Protein AF-A0A445B3Q9-F1 (afdb_monomer_lite)

Sequence (113 aa):
MENNSWEQTLQDGKLYRHLNSLIVAHLRDSNLTQAASAVASATMTPLNVEAPPNKLLELVAKGLAVEKDDVFKGTLSSPFCDLGAPVLPTHPGATIIDFRQFFSADTYSFLPI

Foldseek 3Di:
DPVPPVVVVVVVVVVVLVLLLQVLLQCVVVVVLVVSVVSCVVVVNDSPRPDHNCVNVVVVVVVVVVVVVVVVVDDDDDDPPPDPDDDDDDDPPDDPPDPVVVVPPPDDDDDDD

Secondary structure (DSSP, 8-state):
--TTHHHHHHHHHHHHHHHHHHHHHHHHHTT-HHHHHHHHHHHT--SS--S-TTHHHHHHHHHHHHHHHHHHS------------------TT-----GGGGGS---------

InterPro domains:
  IPR044633 Cleavage stimulation factor subunit 1-like [PTHR44133] (1-76)

pLDDT: mean 75.15, std 22.69, range [33.72, 97.81]

Structure (mmCIF, N/CA/C/O backbone):
data_AF-A0A445B3Q9-F1
#
_entry.id   AF-A0A445B3Q9-F1
#
loop_
_atom_site.group_PDB
_atom_site.id
_atom_site.type_symbol
_atom_site.label_atom_id
_atom_site.label_alt_id
_atom_site.label_comp_id
_atom_site.label_asym_id
_atom_site.label_entity_id
_atom_site.label_seq_id
_atom_site.pdbx_PDB_ins_code
_atom_site.Cartn_x
_atom_site.Cartn_y
_atom_site.Cartn_z
_atom_site.occupancy
_atom_site.B_iso_or_equiv
_atom_site.auth_seq_id
_atom_site.auth_comp_id
_atom_site.auth_asym_id
_atom_site.auth_atom_id
_atom_site.pdbx_PDB_model_num
ATOM 1 N N . MET A 1 1 ? 25.137 -9.012 -21.208 1.00 52.72 1 MET A N 1
ATOM 2 C CA . MET A 1 1 ? 24.453 -9.530 -20.003 1.00 52.72 1 MET A CA 1
ATOM 3 C C . MET A 1 1 ? 23.422 -8.478 -19.613 1.00 52.72 1 MET A C 1
ATOM 5 O O . MET A 1 1 ? 23.695 -7.659 -18.756 1.00 52.72 1 MET A O 1
ATOM 9 N N . GLU A 1 2 ? 22.309 -8.406 -20.351 1.00 60.66 2 GLU A N 1
ATOM 10 C CA . GLU A 1 2 ? 21.358 -7.271 -20.291 1.00 60.66 2 GLU A CA 1
ATOM 11 C C . GLU A 1 2 ? 19.904 -7.713 -20.023 1.00 60.66 2 GLU A C 1
ATOM 13 O O . GLU A 1 2 ? 19.118 -6.929 -19.501 1.00 60.66 2 GLU A O 1
ATOM 18 N N . ASN A 1 3 ? 19.588 -9.001 -20.231 1.00 61.03 3 ASN A N 1
ATOM 19 C CA . ASN A 1 3 ? 18.298 -9.658 -19.932 1.00 61.03 3 ASN A CA 1
ATOM 20 C C . ASN A 1 3 ? 17.979 -9.816 -18.427 1.00 61.03 3 ASN A C 1
ATOM 22 O O . ASN A 1 3 ? 17.228 -10.707 -18.049 1.00 61.03 3 ASN A O 1
ATOM 26 N N . ASN A 1 4 ? 18.615 -9.037 -17.552 1.00 76.88 4 ASN A N 1
ATOM 27 C CA . ASN A 1 4 ? 18.329 -9.064 -16.113 1.00 76.88 4 ASN A CA 1
ATOM 28 C C . ASN A 1 4 ? 17.834 -7.704 -15.593 1.00 76.88 4 ASN A C 1
ATOM 30 O O . ASN A 1 4 ? 17.222 -7.642 -14.532 1.00 76.88 4 ASN A O 1
ATOM 34 N N . SER A 1 5 ? 18.108 -6.606 -16.310 1.00 86.06 5 SER A N 1
ATOM 35 C CA . SER A 1 5 ? 17.816 -5.244 -15.837 1.00 86.06 5 SER A CA 1
ATOM 36 C C . SER A 1 5 ? 16.324 -4.906 -15.928 1.00 86.06 5 SER A C 1
ATOM 38 O O . SER A 1 5 ? 15.727 -4.360 -14.995 1.00 86.06 5 SER A O 1
ATOM 40 N N . TRP A 1 6 ? 15.690 -5.273 -17.044 1.00 86.62 6 TRP A N 1
ATOM 41 C CA . TRP A 1 6 ? 14.275 -4.986 -17.287 1.00 86.62 6 TRP A CA 1
ATOM 42 C C . TRP A 1 6 ? 13.362 -5.892 -16.471 1.00 86.62 6 TRP A C 1
ATOM 44 O O . TRP A 1 6 ? 12.356 -5.442 -15.926 1.00 86.62 6 TRP A O 1
ATOM 54 N N . GLU A 1 7 ? 13.748 -7.154 -16.325 1.00 91.44 7 GLU A N 1
ATOM 55 C CA . GLU A 1 7 ? 13.089 -8.134 -15.478 1.00 91.44 7 GLU A CA 1
ATOM 56 C C . GLU A 1 7 ? 13.109 -7.672 -14.023 1.00 91.44 7 GLU A C 1
ATOM 58 O O . GLU A 1 7 ? 12.059 -7.670 -13.382 1.00 91.44 7 GLU A O 1
ATOM 63 N N . GLN A 1 8 ? 14.259 -7.206 -13.523 1.00 92.00 8 GLN A N 1
ATOM 64 C CA . GLN A 1 8 ? 14.363 -6.640 -12.179 1.00 92.00 8 GLN A CA 1
ATOM 65 C C . GLN A 1 8 ? 13.465 -5.409 -12.021 1.00 92.00 8 GLN A C 1
ATOM 67 O O . GLN A 1 8 ? 12.656 -5.359 -11.099 1.00 92.00 8 GLN A O 1
ATOM 72 N N . THR A 1 9 ? 13.518 -4.473 -12.974 1.00 94.12 9 THR A N 1
ATOM 73 C CA . THR A 1 9 ? 12.669 -3.269 -12.969 1.00 94.12 9 THR A CA 1
ATOM 74 C C . THR A 1 9 ? 11.178 -3.629 -12.919 1.00 94.12 9 THR A C 1
ATOM 76 O O . THR A 1 9 ? 10.388 -2.990 -12.221 1.00 94.12 9 THR A O 1
ATOM 79 N N . LEU A 1 10 ? 10.769 -4.686 -13.628 1.00 93.81 10 LEU A N 1
ATOM 80 C CA . LEU A 1 10 ? 9.397 -5.183 -13.602 1.00 93.81 10 LEU A CA 1
ATOM 81 C C . LEU A 1 10 ? 9.026 -5.790 -12.243 1.00 93.81 10 LEU A C 1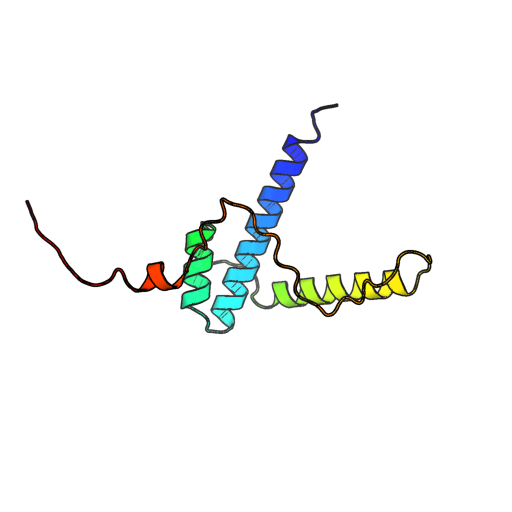
ATOM 83 O O . LEU A 1 10 ? 7.909 -5.569 -11.768 1.00 93.81 10 LEU A O 1
ATOM 87 N N . GLN A 1 11 ? 9.919 -6.568 -11.630 1.00 95.88 11 GLN A N 1
ATOM 88 C CA . GLN A 1 11 ? 9.675 -7.128 -10.298 1.00 95.88 11 GLN A CA 1
ATOM 89 C C . GLN A 1 11 ? 9.584 -6.029 -9.241 1.00 95.88 11 GLN A C 1
ATOM 91 O O . GLN A 1 11 ? 8.656 -6.048 -8.433 1.00 95.88 11 GLN A O 1
ATOM 96 N N . ASP A 1 12 ? 10.452 -5.024 -9.313 1.00 95.19 12 ASP A N 1
ATOM 97 C CA . ASP A 1 12 ? 10.421 -3.871 -8.416 1.00 95.19 12 ASP A CA 1
ATOM 98 C C . ASP A 1 12 ? 9.115 -3.089 -8.589 1.00 95.19 12 ASP A C 1
ATOM 100 O O . ASP A 1 12 ? 8.422 -2.796 -7.617 1.00 95.19 12 ASP A O 1
ATOM 104 N N . GLY A 1 13 ? 8.688 -2.842 -9.831 1.00 95.56 13 GLY A N 1
ATOM 105 C CA . GLY A 1 13 ? 7.405 -2.197 -10.112 1.00 95.56 13 GLY A CA 1
ATOM 106 C C . GLY A 1 13 ? 6.203 -2.962 -9.539 1.00 95.56 13 GLY A C 1
ATOM 107 O O . GLY A 1 13 ? 5.268 -2.354 -9.006 1.00 95.56 13 GLY A O 1
ATOM 108 N N . LYS A 1 14 ? 6.224 -4.300 -9.600 1.00 95.94 14 LYS A N 1
ATOM 109 C CA . LYS A 1 14 ? 5.200 -5.151 -8.969 1.00 95.94 14 LYS A CA 1
ATOM 110 C C . LYS A 1 14 ? 5.249 -5.051 -7.448 1.00 95.94 14 LYS A C 1
ATOM 112 O O . LYS A 1 14 ? 4.196 -4.920 -6.822 1.00 95.94 14 LYS A O 1
ATOM 117 N N . LEU A 1 15 ? 6.449 -5.084 -6.872 1.00 95.94 15 LEU A N 1
ATOM 118 C CA . LEU A 1 15 ? 6.663 -4.963 -5.436 1.00 95.94 15 LEU A CA 1
ATOM 119 C C . LEU A 1 15 ? 6.132 -3.625 -4.918 1.00 95.94 15 LEU A C 1
ATOM 121 O O . LEU A 1 15 ? 5.325 -3.617 -3.992 1.00 95.94 15 LEU A O 1
ATOM 125 N N . TYR A 1 16 ? 6.496 -2.509 -5.551 1.00 96.19 16 TYR A N 1
ATOM 126 C CA . TYR A 1 16 ? 6.026 -1.183 -5.150 1.00 96.19 16 TYR A CA 1
ATOM 127 C C . TYR A 1 16 ? 4.507 -1.059 -5.232 1.00 96.19 16 TYR A C 1
ATOM 129 O O . TYR A 1 16 ? 3.882 -0.550 -4.305 1.00 96.19 16 TYR A O 1
ATOM 137 N N . ARG A 1 17 ? 3.878 -1.586 -6.288 1.00 96.06 17 ARG A N 1
ATOM 138 C CA . ARG A 1 17 ? 2.411 -1.588 -6.396 1.00 96.06 17 ARG A CA 1
ATOM 139 C C . ARG A 1 17 ? 1.753 -2.396 -5.274 1.00 96.06 17 ARG A C 1
ATOM 141 O O . ARG A 1 17 ? 0.725 -1.982 -4.732 1.00 96.06 17 ARG A O 1
ATOM 148 N N . HIS A 1 18 ? 2.344 -3.533 -4.910 1.00 96.38 18 HIS A N 1
ATOM 149 C CA . HIS A 1 18 ? 1.856 -4.354 -3.808 1.00 96.38 18 HIS A CA 1
ATOM 150 C C . HIS A 1 18 ? 2.021 -3.646 -2.456 1.00 96.38 18 HIS A C 1
ATOM 152 O O . HIS A 1 18 ? 1.066 -3.571 -1.686 1.00 96.38 18 HIS A O 1
ATOM 158 N N . LEU A 1 19 ? 3.189 -3.050 -2.201 1.00 96.81 19 LEU A N 1
ATOM 159 C CA . LEU A 1 19 ? 3.455 -2.258 -0.999 1.00 96.81 19 LEU A CA 1
ATOM 160 C C . LEU A 1 19 ? 2.497 -1.070 -0.874 1.00 96.81 19 LEU A C 1
ATOM 162 O O . LEU A 1 19 ? 1.903 -0.884 0.183 1.00 96.81 19 LEU A O 1
ATOM 166 N N . ASN A 1 20 ? 2.263 -0.322 -1.953 1.00 97.81 20 ASN A N 1
ATOM 167 C CA . ASN A 1 20 ? 1.319 0.798 -1.949 1.00 97.81 20 ASN A CA 1
ATOM 168 C C . ASN A 1 20 ? -0.107 0.338 -1.615 1.00 97.81 20 ASN A C 1
ATOM 170 O O . ASN A 1 20 ? -0.802 0.998 -0.846 1.00 97.81 20 ASN A O 1
ATOM 174 N N . SER A 1 21 ? -0.518 -0.835 -2.106 1.00 97.75 21 SER A N 1
ATOM 175 C CA . SER A 1 21 ? -1.815 -1.426 -1.752 1.00 97.75 21 SER A CA 1
ATOM 176 C C . SER A 1 21 ? -1.904 -1.769 -0.261 1.00 97.75 21 SER A C 1
ATOM 178 O O . SER A 1 21 ? -2.926 -1.518 0.371 1.00 97.75 21 SER A O 1
ATOM 180 N N . LEU A 1 22 ? -0.826 -2.297 0.323 1.00 97.81 22 LEU A N 1
ATOM 181 C CA . LEU A 1 22 ? -0.750 -2.595 1.755 1.00 97.81 22 LEU A CA 1
ATOM 182 C C . LEU A 1 22 ? -0.777 -1.321 2.614 1.00 97.81 22 LEU A C 1
ATOM 184 O O . LEU A 1 22 ? -1.464 -1.290 3.632 1.00 97.81 22 LEU A O 1
ATOM 188 N N . ILE A 1 23 ? -0.081 -0.261 2.189 1.00 97.75 23 ILE A N 1
ATOM 189 C CA . ILE A 1 23 ? -0.077 1.044 2.867 1.00 97.75 23 ILE A CA 1
ATOM 190 C C . ILE A 1 23 ? -1.480 1.656 2.854 1.00 97.75 23 ILE A C 1
ATOM 192 O O . ILE A 1 23 ? -1.986 2.046 3.904 1.00 97.75 23 ILE A O 1
ATOM 196 N N . VAL A 1 24 ? -2.140 1.703 1.693 1.00 97.75 24 VAL A N 1
ATOM 197 C CA . VAL A 1 24 ? -3.500 2.254 1.574 1.00 97.75 24 VAL A CA 1
ATOM 198 C C . VAL A 1 24 ? -4.494 1.455 2.423 1.00 97.75 24 VAL A C 1
ATOM 200 O O . VAL A 1 24 ? -5.303 2.056 3.131 1.00 97.75 24 VAL A O 1
ATOM 203 N N . ALA A 1 25 ? -4.414 0.118 2.411 1.00 97.12 25 ALA A N 1
ATOM 204 C CA . ALA A 1 25 ? -5.269 -0.736 3.236 1.00 97.12 25 ALA A CA 1
ATOM 205 C C . ALA A 1 25 ? -5.085 -0.463 4.735 1.00 97.12 25 ALA A C 1
ATOM 207 O O . ALA A 1 25 ? -6.078 -0.319 5.448 1.00 97.12 25 ALA A O 1
ATOM 208 N N . HIS A 1 26 ? -3.835 -0.348 5.194 1.00 97.31 26 HIS A N 1
ATOM 209 C CA . HIS A 1 26 ? -3.513 -0.063 6.590 1.00 97.31 26 HIS A CA 1
ATOM 210 C C . HIS A 1 26 ? -4.044 1.309 7.034 1.00 97.31 26 HIS A C 1
ATOM 212 O O . HIS A 1 26 ? -4.750 1.407 8.035 1.00 97.31 26 HIS A O 1
ATOM 218 N N . LEU A 1 27 ? -3.780 2.363 6.252 1.00 97.31 27 LEU A N 1
ATOM 219 C CA . LEU A 1 27 ? -4.243 3.722 6.556 1.00 97.31 27 LEU A CA 1
ATOM 220 C C . LEU A 1 27 ? -5.773 3.816 6.600 1.00 97.31 27 LEU A C 1
ATOM 222 O O . LEU A 1 27 ? -6.326 4.483 7.474 1.00 97.31 27 LEU A O 1
ATOM 226 N N . ARG A 1 28 ? -6.463 3.136 5.676 1.00 95.31 28 ARG A N 1
ATOM 227 C CA . ARG A 1 28 ? -7.930 3.096 5.634 1.00 95.31 28 ARG A CA 1
ATOM 228 C C . ARG A 1 28 ? -8.513 2.451 6.892 1.00 95.31 28 ARG A C 1
ATOM 230 O O . ARG A 1 28 ? -9.454 2.991 7.464 1.00 95.31 28 ARG A O 1
ATOM 237 N N . ASP A 1 29 ? -7.954 1.320 7.308 1.00 95.56 29 ASP A N 1
ATOM 238 C CA . ASP A 1 29 ? -8.418 0.565 8.478 1.00 95.56 29 ASP A CA 1
ATOM 239 C C . ASP A 1 29 ? -8.114 1.287 9.797 1.00 95.56 29 ASP A C 1
ATOM 241 O O . ASP A 1 29 ? -8.914 1.255 10.722 1.00 95.56 29 ASP A O 1
ATOM 245 N N . SER A 1 30 ? -7.018 2.051 9.850 1.00 95.31 30 SER A N 1
ATOM 246 C CA . SER A 1 30 ? -6.674 2.922 10.984 1.00 95.31 30 SER A CA 1
ATOM 247 C C . SER A 1 30 ? -7.421 4.266 11.003 1.00 95.31 30 SER A C 1
ATOM 249 O O . SER A 1 30 ? -6.992 5.201 11.676 1.00 95.31 30 SER A O 1
ATOM 251 N N . ASN A 1 31 ? -8.518 4.400 10.248 1.00 94.62 31 ASN A N 1
ATOM 252 C CA . ASN A 1 31 ? -9.335 5.617 10.138 1.00 94.62 31 ASN A CA 1
ATOM 253 C C . ASN A 1 31 ? -8.595 6.863 9.593 1.00 94.62 31 ASN A C 1
ATOM 255 O O . ASN A 1 31 ? -9.121 7.976 9.662 1.00 94.62 31 ASN A O 1
ATOM 259 N N . LEU A 1 32 ? -7.418 6.705 8.975 1.00 96.31 32 LEU A N 1
ATOM 260 C CA . LEU A 1 32 ? -6.612 7.786 8.388 1.00 96.31 32 LEU A CA 1
ATOM 261 C C . LEU A 1 32 ? -7.022 8.069 6.933 1.00 96.31 32 LEU A C 1
ATOM 263 O O . LEU A 1 32 ? -6.204 8.056 6.013 1.00 96.31 32 LEU A O 1
ATOM 267 N N . THR A 1 33 ? -8.309 8.337 6.712 1.00 94.81 33 THR A N 1
ATOM 268 C CA . THR A 1 33 ? -8.920 8.411 5.370 1.00 94.81 33 THR A CA 1
ATOM 269 C C . THR A 1 33 ? -8.264 9.449 4.451 1.00 94.81 33 THR A C 1
ATOM 271 O O . THR A 1 33 ? -8.072 9.185 3.266 1.00 94.81 33 THR A O 1
ATOM 274 N N . GLN A 1 34 ? -7.862 10.610 4.980 1.00 97.06 34 GLN A N 1
ATOM 275 C CA . GLN A 1 34 ? -7.169 11.643 4.195 1.00 97.06 34 GLN A CA 1
ATOM 276 C C . GLN A 1 34 ? -5.785 11.178 3.729 1.00 97.06 34 GLN A C 1
ATOM 278 O O . GLN A 1 34 ? -5.436 11.360 2.565 1.00 97.06 34 GLN A O 1
ATOM 283 N N . ALA A 1 35 ? -5.022 10.527 4.613 1.00 97.50 35 ALA A N 1
ATOM 284 C CA . ALA A 1 35 ? -3.721 9.963 4.268 1.00 97.50 35 ALA A CA 1
ATOM 285 C C . ALA A 1 35 ? -3.873 8.823 3.252 1.00 97.50 35 ALA A C 1
ATOM 287 O O . ALA A 1 35 ? -3.158 8.793 2.254 1.00 97.50 35 ALA A O 1
ATOM 288 N N . ALA A 1 36 ? -4.853 7.936 3.454 1.00 96.69 36 ALA A N 1
ATOM 289 C CA . ALA A 1 36 ? -5.162 6.867 2.511 1.00 96.69 36 ALA A CA 1
ATOM 290 C C . ALA A 1 36 ? -5.508 7.426 1.120 1.00 96.69 36 ALA A C 1
ATOM 292 O O . ALA A 1 36 ? -4.975 6.945 0.126 1.00 96.69 36 ALA A O 1
ATOM 293 N N . SER A 1 37 ? -6.333 8.477 1.046 1.00 97.12 37 SER A N 1
ATOM 294 C CA . SER A 1 37 ? -6.695 9.141 -0.212 1.00 97.12 37 SER A CA 1
ATOM 295 C C . SER A 1 37 ? -5.501 9.819 -0.886 1.00 97.12 37 SER A C 1
ATOM 297 O O . SER A 1 37 ? -5.340 9.710 -2.101 1.00 97.12 37 SER A O 1
ATOM 299 N N . ALA A 1 38 ? -4.651 10.505 -0.118 1.00 97.62 38 ALA A N 1
ATOM 300 C CA . ALA A 1 38 ? -3.460 11.163 -0.645 1.00 97.62 38 ALA A CA 1
ATOM 301 C C . ALA A 1 38 ? -2.465 10.143 -1.220 1.00 97.62 38 ALA A C 1
ATOM 303 O O . ALA A 1 38 ? -1.999 10.303 -2.347 1.00 97.62 38 ALA A O 1
ATOM 304 N N . VAL A 1 39 ? -2.195 9.057 -0.487 1.00 96.44 39 VAL A N 1
ATOM 305 C CA . VAL A 1 39 ? -1.307 7.975 -0.940 1.00 96.44 39 VAL A CA 1
ATOM 306 C C . VAL A 1 39 ? -1.903 7.247 -2.143 1.00 96.44 39 VAL A C 1
ATOM 308 O O . VAL A 1 39 ? -1.192 7.009 -3.119 1.00 96.44 39 VAL A O 1
ATOM 311 N N . ALA A 1 40 ? -3.201 6.936 -2.117 1.00 96.88 40 ALA A N 1
ATOM 312 C CA . ALA A 1 40 ? -3.915 6.325 -3.236 1.00 96.88 40 ALA A CA 1
ATOM 313 C C . ALA A 1 40 ? -3.762 7.163 -4.516 1.00 96.88 40 ALA A C 1
ATOM 315 O O . ALA A 1 40 ? -3.324 6.650 -5.545 1.00 96.88 40 ALA A O 1
ATOM 316 N N . SER A 1 41 ? -4.017 8.473 -4.428 1.00 97.81 41 SER A N 1
ATOM 317 C CA . SER A 1 41 ? -3.881 9.390 -5.562 1.00 97.81 41 SER A CA 1
ATOM 318 C C . SER A 1 41 ? -2.436 9.516 -6.045 1.00 97.81 41 SER A C 1
ATOM 320 O O . SER A 1 41 ? -2.183 9.412 -7.242 1.00 97.81 41 SER A O 1
ATOM 322 N N . ALA A 1 42 ? -1.478 9.715 -5.135 1.00 97.31 42 ALA A N 1
ATOM 323 C CA . ALA A 1 42 ? -0.072 9.914 -5.486 1.00 97.31 42 ALA A CA 1
ATOM 324 C C . ALA A 1 42 ? 0.562 8.671 -6.129 1.00 97.31 42 ALA A C 1
ATOM 326 O O . ALA A 1 42 ? 1.450 8.785 -6.968 1.00 97.31 42 ALA A O 1
ATOM 327 N N . THR A 1 43 ? 0.102 7.481 -5.742 1.00 96.31 43 THR A N 1
ATOM 328 C CA . THR A 1 43 ? 0.648 6.203 -6.221 1.00 96.31 43 THR A CA 1
ATOM 329 C C . THR A 1 43 ? -0.191 5.549 -7.315 1.00 96.31 43 THR A C 1
ATOM 331 O O . T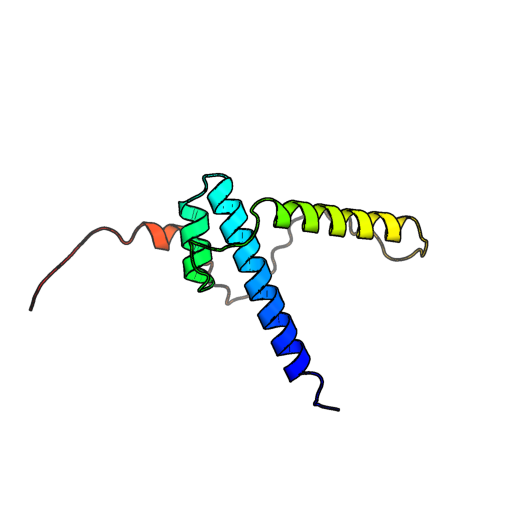HR A 1 43 ? 0.144 4.451 -7.757 1.00 96.31 43 THR A O 1
ATOM 334 N N . MET A 1 44 ? -1.284 6.195 -7.738 1.00 95.94 44 MET A N 1
ATOM 335 C CA . MET A 1 44 ? -2.284 5.621 -8.645 1.00 95.94 44 MET A CA 1
ATOM 336 C C . MET A 1 44 ? -2.822 4.258 -8.157 1.00 95.94 44 MET A C 1
ATOM 338 O O . MET A 1 44 ? -3.139 3.373 -8.953 1.00 95.94 44 MET A O 1
ATOM 342 N N . THR A 1 45 ? -2.915 4.076 -6.837 1.00 95.62 45 THR A N 1
ATOM 343 C CA . THR A 1 45 ? -3.474 2.879 -6.195 1.00 95.62 45 THR A CA 1
ATOM 344 C C . THR A 1 45 ? -4.952 3.132 -5.896 1.00 95.62 45 THR A C 1
ATOM 346 O O . THR A 1 45 ? -5.284 4.201 -5.389 1.00 95.62 45 THR A O 1
ATOM 349 N N . PRO A 1 46 ? -5.875 2.196 -6.178 1.00 93.50 46 PRO A N 1
ATOM 350 C CA . PRO A 1 46 ? -7.282 2.390 -5.838 1.00 93.50 46 PRO A CA 1
ATOM 351 C C . PRO A 1 46 ? -7.470 2.531 -4.322 1.00 93.50 46 PRO A C 1
ATOM 353 O O . PRO A 1 46 ? -6.774 1.897 -3.538 1.00 93.50 46 PRO A O 1
ATOM 356 N N . LEU A 1 47 ? -8.450 3.322 -3.881 1.00 91.12 47 LEU A N 1
ATOM 357 C CA . LEU A 1 47 ? -8.742 3.453 -2.446 1.00 91.12 47 LEU A CA 1
ATOM 358 C C . LEU A 1 47 ? -9.415 2.191 -1.872 1.00 91.12 47 LEU A C 1
ATOM 360 O O . LEU A 1 47 ? -9.271 1.878 -0.690 1.00 91.12 47 LEU A O 1
ATOM 364 N N . ASN A 1 48 ? -10.136 1.444 -2.717 1.00 91.25 48 ASN A N 1
ATOM 365 C CA . ASN A 1 48 ? -10.735 0.162 -2.358 1.00 91.25 48 ASN A CA 1
ATOM 366 C C . ASN A 1 48 ? -9.841 -1.023 -2.746 1.00 91.25 48 ASN A C 1
ATOM 368 O O . ASN A 1 48 ? -10.149 -1.777 -3.664 1.00 91.25 48 ASN A O 1
ATOM 372 N N . VAL A 1 49 ? -8.715 -1.160 -2.053 1.00 90.56 49 VAL A N 1
ATOM 373 C CA . VAL A 1 49 ? -7.819 -2.315 -2.190 1.00 90.56 49 VAL A CA 1
ATO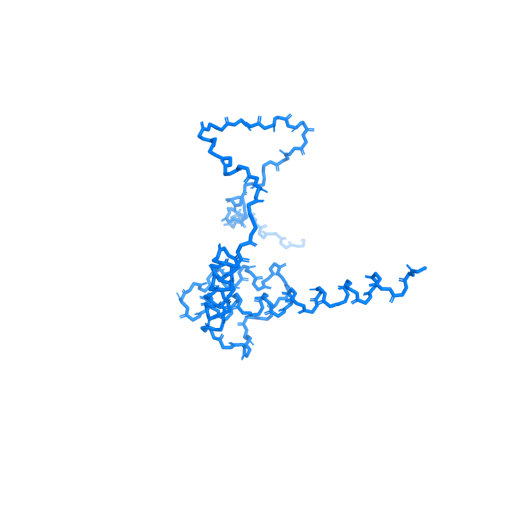M 374 C C . VAL A 1 49 ? -8.340 -3.521 -1.409 1.00 90.56 49 VAL A C 1
ATOM 376 O O . VAL A 1 49 ? -8.836 -3.382 -0.288 1.00 90.56 49 VAL A O 1
ATOM 379 N N . GLU A 1 50 ? -8.171 -4.713 -1.985 1.00 90.12 50 GLU A N 1
ATOM 380 C CA . GLU A 1 50 ? -8.506 -6.011 -1.369 1.00 90.12 50 GLU A CA 1
ATOM 381 C C . GLU A 1 50 ? -7.403 -6.541 -0.434 1.00 90.12 50 GLU A C 1
ATOM 383 O O . GLU A 1 50 ? -7.482 -7.654 0.085 1.00 90.12 50 GLU A O 1
ATOM 388 N N . ALA A 1 51 ? -6.341 -5.763 -0.218 1.00 92.75 51 ALA A N 1
ATOM 389 C CA . ALA A 1 51 ? -5.231 -6.174 0.626 1.00 92.75 51 ALA A CA 1
ATOM 390 C C . ALA A 1 51 ? -5.637 -6.199 2.119 1.00 92.75 51 ALA A C 1
ATOM 392 O O . ALA A 1 51 ? -6.312 -5.272 2.578 1.00 92.75 51 ALA A O 1
ATOM 393 N N . PRO A 1 52 ? -5.202 -7.204 2.909 1.00 94.19 52 PRO A N 1
ATOM 394 C CA . PRO A 1 52 ? -5.501 -7.249 4.338 1.00 94.19 52 PRO A CA 1
ATOM 395 C C . PRO A 1 52 ? -4.815 -6.090 5.090 1.00 94.19 52 PRO A C 1
ATOM 397 O O . PRO A 1 52 ? -3.594 -5.946 4.971 1.00 94.19 52 PRO A O 1
ATOM 400 N N . PRO A 1 53 ? -5.532 -5.301 5.913 1.00 92.31 53 PRO A N 1
ATOM 401 C CA . PRO A 1 53 ? -4.970 -4.093 6.531 1.00 92.31 53 PRO A CA 1
ATOM 402 C C . PRO A 1 53 ? -3.784 -4.313 7.476 1.00 92.31 53 PRO A C 1
ATOM 404 O O . PRO A 1 53 ? -2.877 -3.486 7.550 1.00 92.31 53 PRO A O 1
ATOM 407 N N . ASN A 1 54 ? -3.754 -5.448 8.176 1.00 95.44 54 ASN A N 1
ATOM 408 C CA . ASN A 1 54 ? -2.692 -5.773 9.135 1.00 95.44 54 ASN A CA 1
ATOM 409 C C . ASN A 1 54 ? -1.450 -6.387 8.481 1.00 95.44 54 ASN A C 1
ATOM 411 O O . ASN A 1 54 ? -0.415 -6.553 9.130 1.00 95.44 54 ASN A O 1
ATOM 415 N N . LYS A 1 55 ? -1.521 -6.716 7.185 1.00 96.38 55 LYS A N 1
ATOM 416 C CA . LYS A 1 55 ? -0.455 -7.459 6.517 1.00 96.38 55 LYS A CA 1
ATOM 417 C C . LYS A 1 55 ? 0.848 -6.668 6.432 1.00 96.38 55 LYS A C 1
ATOM 419 O O . LYS A 1 55 ? 1.920 -7.264 6.511 1.00 96.38 55 LYS A O 1
ATOM 424 N N . LEU A 1 56 ? 0.764 -5.341 6.322 1.00 96.31 56 LEU A N 1
ATOM 425 C CA . LEU A 1 56 ? 1.939 -4.472 6.339 1.00 96.31 56 LEU A CA 1
ATOM 426 C C . LEU A 1 56 ? 2.720 -4.615 7.653 1.00 96.31 56 LEU A C 1
ATOM 428 O O . LEU A 1 56 ? 3.924 -4.855 7.625 1.00 96.31 56 LEU A O 1
ATOM 432 N N . LEU A 1 57 ? 2.028 -4.539 8.793 1.00 96.31 57 LEU A N 1
ATOM 433 C CA . LEU A 1 57 ? 2.643 -4.660 10.116 1.00 96.31 57 LEU A CA 1
ATOM 434 C C . LEU A 1 57 ? 3.252 -6.049 10.335 1.00 96.31 57 LEU A C 1
ATOM 436 O O . LEU A 1 57 ? 4.363 -6.155 10.849 1.00 96.31 57 LEU A O 1
ATOM 440 N N . GLU A 1 58 ? 2.572 -7.113 9.892 1.00 97.00 58 GLU A N 1
ATOM 441 C CA . GLU A 1 58 ? 3.123 -8.472 9.939 1.00 97.00 58 GLU A CA 1
ATOM 442 C C . GLU A 1 58 ? 4.437 -8.594 9.163 1.00 97.00 58 GLU A C 1
ATOM 444 O O . GLU A 1 58 ? 5.377 -9.235 9.631 1.00 97.00 58 GLU A O 1
ATOM 449 N N . LEU A 1 59 ? 4.497 -8.022 7.957 1.00 96.38 59 LEU A N 1
ATOM 450 C CA . LEU A 1 59 ? 5.685 -8.083 7.108 1.00 96.38 59 LEU A CA 1
ATOM 451 C C . LEU A 1 59 ? 6.838 -7.278 7.705 1.00 96.38 59 LEU A C 1
ATOM 453 O O . LEU A 1 59 ? 7.959 -7.775 7.727 1.00 96.38 59 LEU A O 1
ATOM 457 N N . VAL A 1 60 ? 6.561 -6.088 8.245 1.00 95.56 60 VAL A N 1
ATOM 458 C CA . VAL A 1 60 ? 7.563 -5.269 8.943 1.00 95.56 60 VAL A CA 1
ATOM 459 C C . VAL A 1 60 ? 8.101 -6.003 10.170 1.00 95.56 60 VAL A C 1
ATOM 461 O O . VAL A 1 60 ? 9.313 -6.100 10.340 1.00 95.56 60 VAL A O 1
ATOM 464 N N . ALA A 1 61 ? 7.225 -6.596 10.986 1.00 95.62 61 ALA A N 1
ATOM 465 C CA . ALA A 1 61 ? 7.638 -7.379 12.148 1.00 95.62 61 ALA A CA 1
ATOM 466 C C . ALA A 1 61 ? 8.499 -8.590 11.752 1.00 95.62 61 ALA A C 1
ATOM 468 O O . ALA A 1 61 ? 9.507 -8.873 12.398 1.00 95.62 61 ALA A O 1
ATOM 469 N N . LYS A 1 62 ? 8.133 -9.290 10.670 1.00 94.94 62 LYS A N 1
ATOM 470 C CA . LYS A 1 62 ? 8.921 -10.408 10.129 1.00 94.94 62 LYS A CA 1
ATOM 471 C C . LYS A 1 62 ? 10.283 -9.949 9.606 1.00 94.94 62 LYS A C 1
ATOM 473 O O . LYS A 1 62 ? 11.274 -10.598 9.915 1.00 94.94 62 LYS A O 1
ATOM 478 N N . GLY A 1 63 ? 10.341 -8.848 8.857 1.00 92.81 63 GLY A N 1
ATOM 479 C CA . GLY A 1 63 ? 11.595 -8.285 8.349 1.00 92.81 63 GLY A CA 1
ATOM 480 C C . GLY A 1 63 ? 12.537 -7.861 9.476 1.00 92.81 63 GLY A C 1
ATOM 481 O O . GLY A 1 63 ? 13.710 -8.219 9.465 1.00 92.81 63 GLY A O 1
ATOM 482 N N . LEU A 1 64 ? 12.000 -7.202 10.505 1.00 92.44 64 LEU A N 1
ATOM 483 C CA . LEU A 1 64 ? 12.773 -6.795 11.678 1.00 92.44 64 LEU A CA 1
ATOM 484 C C . LEU A 1 64 ? 13.290 -7.996 12.489 1.00 92.44 64 LEU A C 1
ATOM 486 O O . LEU A 1 64 ? 14.400 -7.969 13.015 1.00 92.44 64 LEU A O 1
ATOM 490 N N . ALA A 1 65 ? 12.499 -9.068 12.593 1.00 90.88 65 ALA A N 1
ATOM 491 C CA . ALA A 1 65 ? 12.933 -10.294 13.259 1.00 90.88 65 ALA A CA 1
ATOM 492 C C . ALA A 1 65 ? 14.093 -10.985 12.523 1.00 90.88 65 ALA A C 1
ATOM 494 O O . ALA A 1 65 ? 14.981 -11.515 13.187 1.00 90.88 65 ALA A O 1
ATOM 495 N N . VAL A 1 66 ? 14.097 -10.955 11.184 1.00 89.38 66 VAL A N 1
ATOM 496 C CA . VAL A 1 66 ? 15.196 -11.485 10.358 1.00 89.38 66 VAL A CA 1
ATOM 497 C C . VAL A 1 66 ? 16.483 -10.693 10.590 1.00 89.38 66 VAL A C 1
ATOM 499 O O . VAL A 1 66 ? 17.508 -11.298 10.881 1.00 89.38 66 VAL A O 1
ATOM 502 N N . GLU A 1 67 ? 16.420 -9.357 10.587 1.00 76.81 67 GLU A N 1
ATOM 503 C CA . GLU A 1 67 ? 17.591 -8.507 10.865 1.00 76.81 67 GLU A CA 1
ATOM 504 C C . GLU A 1 67 ? 18.214 -8.824 12.235 1.00 76.81 67 GLU A C 1
ATOM 506 O O . GLU A 1 67 ? 19.433 -8.919 12.379 1.00 76.81 67 GLU A O 1
ATOM 511 N N . LYS A 1 68 ? 17.374 -9.061 13.250 1.00 72.31 68 LYS A N 1
ATOM 512 C CA . LYS A 1 68 ? 17.841 -9.408 14.596 1.00 72.31 68 LYS A CA 1
ATOM 513 C C . LYS A 1 68 ? 18.475 -10.802 14.672 1.00 72.31 68 LYS A C 1
ATOM 515 O O . LYS A 1 68 ? 19.336 -11.006 15.523 1.00 72.31 68 LYS A O 1
ATOM 520 N N . ASP A 1 69 ? 18.055 -11.754 13.841 1.00 61.34 69 ASP A N 1
ATOM 521 C CA . ASP A 1 69 ? 18.645 -13.100 13.782 1.00 61.34 69 ASP A CA 1
ATOM 522 C C . ASP A 1 69 ? 20.018 -13.082 13.090 1.00 61.34 69 ASP A C 1
ATOM 524 O O . ASP A 1 69 ? 20.973 -13.679 13.593 1.00 61.34 69 ASP A O 1
ATOM 528 N N . ASP A 1 70 ? 20.162 -12.292 12.021 1.00 56.19 70 ASP A N 1
ATOM 529 C CA . ASP A 1 70 ? 21.443 -12.085 11.336 1.00 56.19 70 ASP A CA 1
ATOM 530 C C . ASP A 1 70 ? 22.494 -11.434 12.257 1.00 56.19 70 ASP A C 1
ATOM 532 O O . ASP A 1 70 ? 23.666 -11.815 12.236 1.00 56.19 70 ASP A O 1
ATOM 536 N N . VAL A 1 71 ? 22.078 -10.534 13.161 1.00 53.53 71 VAL A N 1
ATOM 537 C CA . VAL A 1 71 ? 22.961 -9.941 14.187 1.00 53.53 71 VAL A CA 1
ATOM 538 C C . VAL A 1 71 ? 23.486 -10.984 15.189 1.00 53.53 71 VAL A C 1
ATOM 540 O O . VAL A 1 71 ? 24.602 -10.845 15.694 1.00 53.53 71 VAL A O 1
ATOM 543 N N . PHE A 1 72 ? 22.739 -12.059 15.460 1.00 52.81 72 PHE A N 1
ATOM 544 C CA . PHE A 1 72 ? 23.186 -13.145 16.346 1.00 5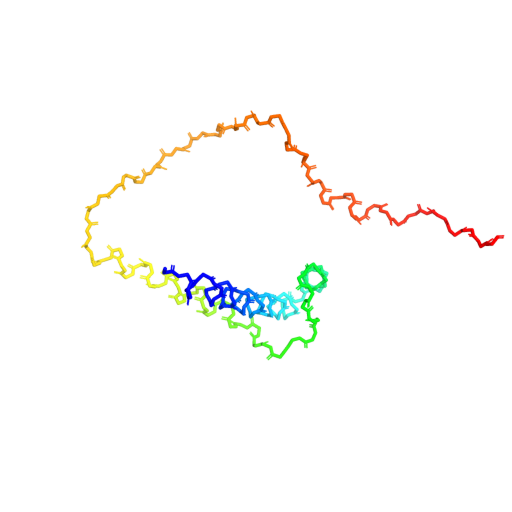2.81 72 PHE A CA 1
ATOM 545 C C . PHE A 1 72 ? 24.047 -14.199 15.638 1.00 52.81 72 PHE A C 1
ATOM 547 O O . PHE A 1 72 ? 24.759 -14.955 16.303 1.00 52.81 72 PHE A O 1
ATOM 554 N N . LYS A 1 73 ? 24.049 -14.228 14.302 1.00 54.03 73 LYS A N 1
ATOM 555 C CA . LYS A 1 73 ? 24.778 -15.206 13.484 1.00 54.03 73 LYS A CA 1
ATOM 556 C C . LYS A 1 73 ? 26.018 -14.600 12.811 1.00 54.03 73 LYS A C 1
ATOM 558 O O . LYS A 1 73 ? 26.322 -14.881 11.662 1.00 54.03 73 LYS A O 1
ATOM 563 N N . GLY A 1 74 ? 26.757 -13.805 13.584 1.00 49.19 74 GLY A N 1
ATOM 564 C CA . GLY A 1 74 ? 28.211 -13.643 13.516 1.00 49.19 74 GLY A CA 1
ATOM 565 C C . GLY A 1 74 ? 28.857 -13.281 12.175 1.00 49.19 74 GLY A C 1
ATOM 566 O O . GLY A 1 74 ? 29.299 -14.168 11.459 1.00 49.19 74 GLY A O 1
ATOM 567 N N . THR A 1 75 ? 29.147 -11.989 11.987 1.00 38.97 75 THR A N 1
ATOM 568 C CA . THR A 1 75 ? 30.495 -11.507 11.618 1.00 38.97 75 THR A CA 1
ATOM 569 C C . THR A 1 75 ? 30.682 -10.063 12.090 1.00 38.97 75 THR A C 1
ATOM 571 O O . THR A 1 75 ? 29.918 -9.172 11.733 1.00 38.97 75 THR A O 1
ATOM 574 N N . LEU A 1 76 ? 31.724 -9.844 12.894 1.00 55.78 76 LEU A N 1
ATOM 575 C CA . LEU A 1 76 ? 32.302 -8.537 13.206 1.00 55.78 76 LEU A CA 1
ATOM 576 C C . LEU A 1 76 ? 32.708 -7.803 11.916 1.00 55.78 76 LEU A C 1
ATOM 578 O O . LEU A 1 76 ? 33.491 -8.348 11.143 1.00 55.78 76 LEU A O 1
ATOM 582 N N . SER A 1 77 ? 32.239 -6.564 11.736 1.00 43.00 77 SER A N 1
ATOM 583 C CA . SER A 1 77 ? 33.038 -5.364 11.410 1.00 43.00 77 SER A CA 1
ATOM 584 C C . SER A 1 77 ? 32.195 -4.330 10.658 1.00 43.00 77 SER A C 1
ATOM 586 O O . SER A 1 77 ? 31.900 -4.504 9.481 1.00 43.00 77 SER A O 1
ATOM 588 N N . SER A 1 78 ? 31.829 -3.245 11.341 1.00 49.31 78 SER A N 1
ATOM 589 C CA . SER A 1 78 ? 31.946 -1.852 10.871 1.00 49.31 78 SER A CA 1
ATOM 590 C C . SER A 1 78 ? 31.194 -0.959 11.865 1.00 49.31 78 SER A C 1
ATOM 592 O O . SER A 1 78 ? 30.111 -1.347 12.309 1.00 49.31 78 SER A O 1
ATOM 594 N N . PRO A 1 79 ? 31.773 0.170 12.312 1.00 45.50 79 PRO A N 1
ATOM 595 C CA . PRO A 1 79 ? 31.309 0.859 13.498 1.00 45.50 79 PRO A CA 1
ATOM 596 C C . PRO A 1 79 ? 29.910 1.412 13.277 1.00 45.50 79 PRO A C 1
ATOM 598 O O . PRO A 1 79 ? 29.623 2.108 12.307 1.00 45.50 79 PRO A O 1
ATOM 601 N N . PHE A 1 80 ? 29.069 1.114 14.255 1.00 48.38 80 PHE A N 1
ATOM 602 C CA . PHE A 1 80 ? 27.960 1.946 14.667 1.00 48.38 80 PHE A CA 1
ATOM 603 C C . PHE A 1 80 ? 28.441 3.409 14.670 1.00 48.38 80 PHE A C 1
ATOM 605 O O . PHE A 1 80 ? 29.168 3.826 15.573 1.00 48.38 80 PHE A O 1
ATOM 612 N N . CYS A 1 81 ? 28.128 4.159 13.609 1.00 41.91 81 CYS A N 1
ATOM 613 C CA . CYS A 1 81 ? 28.340 5.599 13.567 1.00 41.91 81 CYS A CA 1
ATOM 614 C C . CYS A 1 81 ? 27.331 6.237 14.518 1.00 41.91 81 CYS A C 1
ATOM 61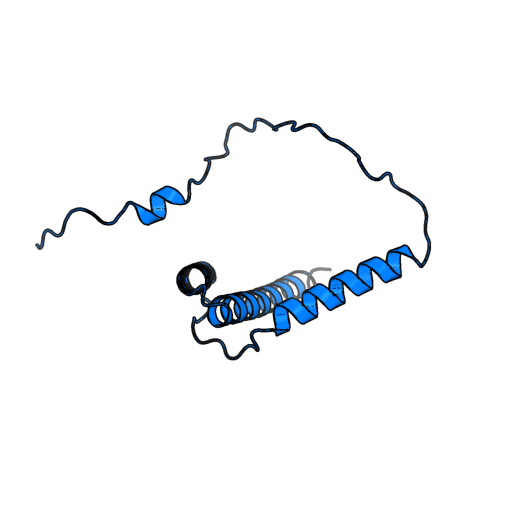6 O O . CYS A 1 81 ? 26.250 6.667 14.127 1.00 41.91 81 CYS A O 1
ATOM 618 N N . ASP A 1 82 ? 27.719 6.264 15.787 1.00 48.66 82 ASP A N 1
ATOM 619 C CA . ASP A 1 82 ? 27.338 7.304 16.720 1.00 48.66 82 ASP A CA 1
ATOM 620 C C . ASP A 1 82 ? 27.800 8.645 16.138 1.00 48.66 82 ASP A C 1
ATOM 622 O O . ASP A 1 82 ? 28.996 8.903 16.007 1.00 48.66 82 ASP A O 1
ATOM 626 N N . LEU A 1 83 ? 26.851 9.465 15.694 1.00 44.44 83 LEU A N 1
ATOM 627 C CA . LEU A 1 83 ? 27.091 10.863 15.361 1.00 44.44 83 LEU A CA 1
ATOM 628 C C . LEU A 1 83 ? 25.818 11.650 15.653 1.00 44.44 83 LEU A C 1
ATOM 630 O O . LEU A 1 83 ? 25.028 12.006 14.778 1.00 44.44 83 LEU A O 1
ATOM 634 N N . GLY A 1 84 ? 25.647 11.958 16.937 1.00 52.47 84 GLY A N 1
ATOM 635 C CA . GLY A 1 84 ? 24.967 13.178 17.330 1.00 52.47 84 GLY A CA 1
ATOM 636 C C . GLY A 1 84 ? 25.711 14.387 16.759 1.00 52.47 84 GLY A C 1
ATOM 637 O O . GLY A 1 84 ? 26.707 14.813 17.325 1.00 52.47 84 GLY A O 1
ATOM 638 N N . ALA A 1 85 ? 25.242 14.912 15.627 1.00 47.72 85 ALA A N 1
ATOM 639 C CA . ALA A 1 85 ? 25.274 16.328 15.245 1.00 47.72 85 ALA A CA 1
ATOM 640 C C . ALA A 1 85 ? 24.700 16.493 13.822 1.00 47.72 85 ALA A C 1
ATOM 642 O O . ALA A 1 85 ? 25.104 15.768 12.912 1.00 47.72 85 ALA A O 1
ATOM 643 N N . PRO A 1 86 ? 23.791 17.456 13.586 1.00 46.47 86 PRO A N 1
ATOM 644 C CA . PRO A 1 86 ? 23.245 17.714 12.263 1.00 46.47 86 PRO A CA 1
ATOM 645 C C . PRO A 1 86 ? 24.269 18.498 11.439 1.00 46.47 86 PRO A C 1
ATOM 647 O O . PRO A 1 86 ? 24.517 19.673 11.700 1.00 46.47 86 PRO A O 1
ATOM 650 N N . VAL A 1 87 ? 24.848 17.870 10.418 1.00 46.59 87 VAL A N 1
ATOM 651 C CA . VAL A 1 87 ? 25.565 18.598 9.366 1.00 46.59 87 VAL A CA 1
ATOM 652 C C . VAL A 1 87 ? 24.706 18.559 8.111 1.00 46.59 87 VAL A C 1
ATOM 654 O O . VAL A 1 87 ? 24.598 17.545 7.428 1.00 46.59 87 VAL A O 1
ATOM 657 N N . LEU A 1 88 ? 24.051 19.688 7.853 1.00 45.00 88 LEU A N 1
ATOM 658 C CA . LEU A 1 88 ? 23.300 19.969 6.639 1.00 45.00 88 LEU A CA 1
ATOM 659 C C . LEU A 1 88 ? 24.284 20.052 5.454 1.00 45.00 88 LEU A C 1
ATOM 661 O O . LEU A 1 88 ? 25.187 20.892 5.497 1.00 45.00 88 LEU A O 1
ATOM 665 N N . PRO A 1 89 ? 24.137 19.266 4.375 1.00 43.00 89 PRO A N 1
ATOM 666 C CA . PRO A 1 89 ? 24.828 19.571 3.137 1.00 43.00 89 PRO A CA 1
ATOM 667 C C . PRO A 1 89 ? 24.023 20.654 2.411 1.00 43.00 89 PRO A C 1
ATOM 669 O O . PRO A 1 89 ? 22.905 20.419 1.966 1.00 43.00 89 PRO A O 1
ATOM 672 N N . THR A 1 90 ? 24.587 21.850 2.285 1.00 46.41 90 THR A N 1
ATOM 673 C CA . THR A 1 90 ? 24.063 22.912 1.418 1.00 46.41 90 THR A CA 1
ATOM 674 C C . THR A 1 90 ? 24.323 22.528 -0.040 1.00 46.41 90 THR A C 1
ATOM 676 O O . THR A 1 90 ? 25.440 22.677 -0.528 1.00 46.41 90 THR A O 1
ATOM 679 N N . HIS A 1 91 ? 23.311 22.022 -0.745 1.00 42.62 91 HIS A N 1
ATOM 680 C CA . HIS A 1 91 ? 23.328 21.887 -2.206 1.00 42.62 91 HIS A CA 1
ATOM 681 C C . HIS A 1 91 ? 22.486 23.021 -2.815 1.00 42.62 91 HIS A C 1
ATOM 683 O O . HIS A 1 91 ? 21.300 23.134 -2.491 1.00 42.62 91 HIS A O 1
ATOM 689 N N . PRO A 1 92 ? 23.055 23.874 -3.688 1.00 46.25 92 PRO A N 1
ATOM 690 C CA . PRO A 1 92 ? 22.287 24.893 -4.388 1.00 46.25 92 PRO A CA 1
ATOM 691 C C . PRO A 1 92 ? 21.429 24.200 -5.454 1.00 46.25 92 PRO A C 1
ATOM 693 O O . PRO A 1 92 ? 21.904 23.879 -6.539 1.00 46.25 92 PRO A O 1
ATOM 696 N N . GLY A 1 93 ? 20.173 23.906 -5.111 1.00 55.09 93 GLY A N 1
ATOM 697 C CA . GLY A 1 93 ? 19.221 23.283 -6.035 1.00 55.09 93 GLY A CA 1
ATOM 698 C C . GLY A 1 93 ? 18.062 22.510 -5.406 1.00 55.09 93 GLY A C 1
ATOM 699 O O . GLY A 1 93 ? 17.182 22.073 -6.139 1.00 55.09 93 GLY A O 1
ATOM 700 N N . ALA A 1 94 ? 18.008 22.340 -4.082 1.00 44.31 94 ALA A N 1
ATOM 701 C CA . ALA A 1 94 ? 16.855 21.713 -3.437 1.00 44.31 94 ALA A CA 1
ATOM 702 C C . ALA A 1 94 ? 15.757 22.753 -3.179 1.00 44.31 94 ALA A C 1
ATOM 704 O O . ALA A 1 94 ? 15.795 23.492 -2.195 1.00 44.31 94 ALA A O 1
ATOM 705 N N . THR A 1 95 ? 14.763 22.820 -4.064 1.00 56.53 95 THR A N 1
ATOM 706 C CA . THR A 1 95 ? 13.486 23.448 -3.720 1.00 56.53 95 THR A CA 1
ATOM 707 C C . THR A 1 95 ? 12.883 22.635 -2.576 1.00 56.53 95 THR A C 1
ATOM 709 O O . THR A 1 95 ? 12.563 21.460 -2.744 1.00 56.53 95 THR A O 1
ATOM 712 N N . ILE A 1 96 ? 12.779 23.238 -1.393 1.00 54.31 96 ILE A N 1
ATOM 713 C CA . ILE A 1 96 ? 12.048 22.653 -0.269 1.00 54.31 96 ILE A CA 1
ATOM 714 C C . ILE A 1 96 ? 10.586 22.565 -0.713 1.00 54.31 96 ILE A C 1
ATOM 716 O O . ILE A 1 96 ? 9.923 23.588 -0.875 1.00 54.31 96 ILE A O 1
ATOM 720 N N . ILE A 1 97 ? 10.101 21.350 -0.969 1.00 61.06 97 ILE A N 1
ATOM 721 C CA . ILE A 1 97 ? 8.686 21.112 -1.252 1.00 61.06 97 ILE A CA 1
ATOM 722 C C . ILE A 1 97 ? 7.943 21.245 0.078 1.00 61.06 97 ILE A C 1
ATOM 724 O O . ILE A 1 97 ? 7.992 20.352 0.923 1.00 61.06 97 ILE A O 1
ATOM 728 N N . ASP A 1 98 ? 7.285 22.385 0.274 1.00 59.69 98 ASP A N 1
ATOM 729 C CA . ASP A 1 98 ? 6.387 22.602 1.403 1.00 59.69 98 ASP A CA 1
ATOM 730 C C . ASP A 1 98 ? 4.999 22.031 1.076 1.00 59.69 98 ASP A 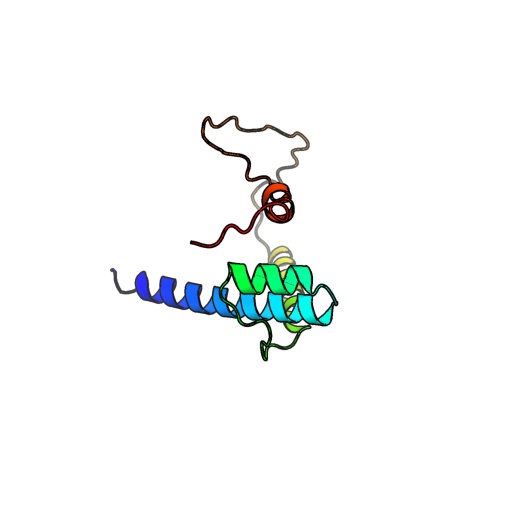C 1
ATOM 732 O O . ASP A 1 98 ? 4.205 22.618 0.338 1.00 59.69 98 ASP A O 1
ATOM 736 N N . PHE A 1 99 ? 4.689 20.872 1.655 1.00 54.69 99 PHE A N 1
ATOM 737 C CA . PHE A 1 99 ? 3.399 20.198 1.497 1.00 54.69 99 PHE A CA 1
ATOM 738 C C . PHE A 1 99 ? 2.210 20.996 2.054 1.00 54.69 99 PHE A C 1
ATOM 740 O O . PHE A 1 99 ? 1.063 20.645 1.776 1.00 54.69 99 PHE A O 1
ATOM 747 N N . ARG A 1 100 ? 2.433 22.090 2.799 1.00 52.66 100 ARG A N 1
ATOM 748 C CA . ARG A 1 100 ? 1.351 22.989 3.223 1.00 52.66 100 ARG A CA 1
ATOM 749 C C . ARG A 1 100 ? 0.766 23.812 2.080 1.00 52.66 100 ARG A C 1
ATOM 751 O O . ARG A 1 100 ? -0.380 24.237 2.191 1.00 52.66 100 ARG A O 1
ATOM 758 N N . GLN A 1 101 ? 1.485 23.987 0.968 1.00 54.62 101 GLN A N 1
ATOM 759 C CA . GLN A 1 101 ? 0.941 24.679 -0.205 1.00 54.62 101 GLN A CA 1
ATOM 760 C C . GLN A 1 101 ? -0.163 23.889 -0.918 1.00 54.62 101 GLN A C 1
ATOM 762 O O . GLN A 1 101 ? -1.052 24.501 -1.503 1.00 54.62 101 GLN A O 1
ATOM 767 N N . PHE A 1 102 ? -0.166 22.554 -0.828 1.00 50.56 102 PHE A N 1
ATOM 768 C CA . PHE A 1 102 ? -1.183 21.721 -1.485 1.00 50.56 102 PHE A CA 1
ATOM 769 C C . PHE A 1 102 ? -2.584 21.882 -0.876 1.00 50.56 102 PHE A C 1
ATOM 771 O O . PHE A 1 102 ? -3.576 21.642 -1.553 1.00 50.56 102 PHE A O 1
ATOM 778 N N . PHE A 1 103 ? -2.669 22.307 0.388 1.00 53.91 103 PHE A N 1
ATOM 779 C CA . PHE A 1 103 ? -3.930 22.420 1.127 1.00 53.91 103 PHE A CA 1
ATOM 780 C C . PHE A 1 103 ? -4.464 23.858 1.242 1.00 53.91 103 PHE A C 1
ATOM 782 O O . PHE A 1 103 ? -5.544 24.048 1.790 1.00 53.91 103 PHE A O 1
ATOM 789 N N . SER A 1 104 ? -3.738 24.865 0.737 1.00 47.31 104 SER A N 1
ATOM 790 C CA . SER A 1 104 ? -4.189 26.271 0.744 1.00 47.31 104 SER A CA 1
ATOM 791 C C . SER A 1 104 ? -4.824 26.729 -0.572 1.00 47.31 104 SER A C 1
ATOM 793 O O . SER A 1 104 ? -5.368 27.830 -0.629 1.00 47.31 104 SER A O 1
ATOM 795 N N . ALA A 1 105 ? -4.782 25.918 -1.631 1.00 49.12 105 ALA A N 1
ATOM 796 C CA . ALA A 1 105 ? -5.402 26.254 -2.911 1.00 49.12 105 ALA A CA 1
ATOM 797 C C . ALA A 1 105 ? -6.881 25.842 -2.935 1.00 49.12 105 ALA A C 1
ATOM 799 O O . ALA A 1 105 ? -7.304 25.047 -3.766 1.00 49.12 105 ALA A O 1
ATOM 800 N N . ASP A 1 106 ? -7.660 26.386 -2.005 1.00 51.09 106 ASP A N 1
ATOM 801 C CA . ASP A 1 106 ? -9.117 26.285 -2.034 1.00 51.09 106 ASP A CA 1
ATOM 802 C C . ASP A 1 106 ? -9.725 27.638 -1.662 1.00 51.09 106 ASP A C 1
ATOM 804 O O . ASP A 1 106 ? -10.452 27.790 -0.683 1.00 51.09 106 ASP A O 1
ATOM 808 N N . THR A 1 107 ? -9.360 28.693 -2.399 1.00 49.19 107 THR A N 1
ATOM 809 C CA . THR A 1 107 ? -10.189 29.904 -2.456 1.00 49.19 107 THR A CA 1
ATOM 810 C C . THR A 1 107 ? -9.893 30.746 -3.701 1.00 49.19 107 THR A C 1
ATOM 812 O O . THR A 1 107 ? -8.770 31.198 -3.898 1.00 49.19 107 THR A O 1
ATOM 815 N N . TYR A 1 108 ? -10.962 31.009 -4.464 1.00 42.59 108 TYR A N 1
ATOM 816 C CA . TYR A 1 108 ? -11.100 31.943 -5.597 1.00 42.59 108 TYR A CA 1
ATOM 817 C C . TYR A 1 108 ? -10.463 31.479 -6.926 1.00 42.59 108 TYR A C 1
ATOM 819 O O . TYR A 1 108 ? -9.272 31.232 -7.011 1.00 42.59 108 TYR A O 1
ATOM 827 N N . SER A 1 109 ? -11.170 31.368 -8.052 1.00 40.19 109 SER A N 1
ATOM 828 C CA . SER A 1 109 ? -12.548 31.747 -8.376 1.00 40.19 109 SER A CA 1
ATOM 829 C C . SER A 1 109 ? -12.918 31.132 -9.728 1.00 40.19 109 SER A C 1
ATOM 831 O O . SER A 1 109 ? -12.154 31.220 -10.687 1.00 40.19 109 SER A O 1
ATOM 833 N N . PHE A 1 110 ? -14.118 30.555 -9.792 1.00 45.22 110 PHE A N 1
ATOM 834 C CA . PHE A 1 110 ? -14.869 30.349 -11.025 1.00 45.22 110 PHE A CA 1
ATOM 835 C C . PHE A 1 110 ? -14.986 31.672 -11.788 1.00 45.22 110 PHE A C 1
ATOM 837 O O . PHE A 1 110 ? -15.464 32.654 -11.226 1.00 45.22 110 PHE A O 1
ATOM 844 N N . LEU A 1 111 ? -14.670 31.661 -13.078 1.00 33.72 111 LEU A N 1
ATOM 845 C CA . LEU A 1 111 ? -15.316 32.534 -14.054 1.00 33.72 111 LEU A CA 1
ATOM 846 C C . LEU A 1 111 ? -15.629 31.679 -15.291 1.00 33.72 111 LEU A C 1
ATOM 848 O O . LEU A 1 111 ? -14.708 31.084 -15.853 1.00 33.72 111 LEU A O 1
ATOM 852 N N . PRO A 1 112 ? -16.909 31.537 -15.675 1.00 41.09 112 PRO A N 1
ATOM 853 C CA . PRO A 1 112 ? -17.282 30.878 -16.913 1.00 41.09 112 PRO A CA 1
ATOM 854 C C . PRO A 1 112 ? -17.170 31.854 -18.094 1.00 41.09 112 PRO A C 1
ATOM 856 O O . PRO A 1 112 ? -17.553 33.011 -17.954 1.00 41.09 112 PRO A O 1
ATOM 859 N N . ILE A 1 113 ? -16.680 31.303 -19.213 1.00 47.31 113 ILE A N 1
ATOM 860 C CA . ILE A 1 113 ? -16.781 31.709 -20.635 1.00 47.31 113 ILE A CA 1
ATOM 861 C C . ILE A 1 113 ? -16.568 33.195 -20.947 1.00 47.31 113 ILE A C 1
ATOM 863 O O . ILE A 1 113 ? -17.500 34.003 -20.748 1.00 47.31 113 ILE A O 1
#

Radius of gyration: 21.13 Å; chains: 1; bounding box: 50×48×38 Å

Organism: Arachis hypogaea (NCBI:txid3818)